Protein AF-A0A529KUM2-F1 (afdb_monomer_lite)

pLDDT: mean 86.56, std 10.12, range [41.88, 94.62]

Structure (mmCIF, N/CA/C/O backbone):
data_AF-A0A529KUM2-F1
#
_entry.id   AF-A0A529KUM2-F1
#
loop_
_atom_site.group_PDB
_atom_site.id
_atom_site.type_symbol
_atom_site.label_atom_id
_atom_site.label_alt_id
_atom_site.label_comp_id
_atom_site.label_asym_id
_atom_site.label_entity_id
_atom_site.label_seq_id
_atom_site.pdbx_PDB_ins_code
_atom_site.Cartn_x
_atom_site.Cartn_y
_atom_site.Cartn_z
_atom_site.occupancy
_atom_site.B_iso_or_equiv
_atom_site.auth_seq_id
_atom_site.auth_comp_id
_atom_site.auth_asym_id
_atom_site.a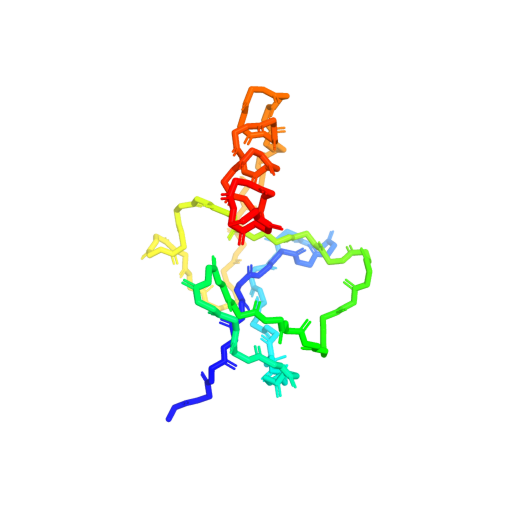uth_atom_id
_atom_site.pdbx_PDB_model_num
ATOM 1 N N . GLY A 1 1 ? 8.686 -14.520 5.707 1.00 62.53 1 GLY A N 1
ATOM 2 C CA . GLY A 1 1 ? 7.489 -13.680 5.853 1.00 62.53 1 GLY A CA 1
ATOM 3 C C . GLY A 1 1 ? 7.055 -13.320 4.463 1.00 62.53 1 GLY A C 1
ATOM 4 O O . GLY A 1 1 ? 7.932 -13.022 3.660 1.00 62.53 1 GLY A O 1
ATOM 5 N N . ASP A 1 2 ? 5.769 -13.437 4.172 1.00 76.50 2 ASP A N 1
ATOM 6 C CA . ASP A 1 2 ? 5.233 -13.140 2.848 1.00 76.50 2 ASP A CA 1
ATOM 7 C C . ASP A 1 2 ? 5.400 -11.650 2.532 1.00 76.50 2 ASP A C 1
ATOM 9 O O . ASP A 1 2 ? 5.140 -10.790 3.378 1.00 76.50 2 ASP A O 1
ATOM 13 N N . LEU A 1 3 ? 5.903 -11.352 1.334 1.00 85.75 3 LEU A N 1
ATOM 14 C CA . LEU A 1 3 ? 5.978 -9.988 0.823 1.00 85.75 3 LEU A CA 1
ATOM 15 C C . LEU A 1 3 ? 4.609 -9.625 0.246 1.00 85.75 3 LEU A C 1
ATOM 17 O O . LEU A 1 3 ? 3.948 -10.453 -0.381 1.00 85.75 3 LEU A O 1
ATOM 21 N N . GLY A 1 4 ? 4.164 -8.397 0.475 1.00 89.19 4 GLY A N 1
ATOM 22 C CA . GLY A 1 4 ? 2.853 -7.966 0.020 1.00 89.19 4 GLY A CA 1
ATOM 23 C C . GLY A 1 4 ? 2.563 -6.515 0.349 1.00 89.19 4 GLY A C 1
ATOM 24 O O . GLY A 1 4 ? 3.368 -5.829 0.983 1.00 89.19 4 GLY A O 1
ATOM 25 N N . ILE A 1 5 ? 1.397 -6.059 -0.087 1.00 91.00 5 ILE A N 1
ATOM 26 C CA . ILE A 1 5 ? 0.918 -4.696 0.132 1.00 91.00 5 ILE A CA 1
ATOM 27 C C . ILE A 1 5 ? -0.231 -4.682 1.138 1.00 91.00 5 ILE A C 1
ATOM 29 O O . ILE A 1 5 ? -0.981 -5.651 1.279 1.00 91.00 5 ILE A O 1
ATOM 33 N N . ARG A 1 6 ? -0.404 -3.547 1.816 1.00 92.94 6 ARG A N 1
ATOM 34 C CA . ARG A 1 6 ? -1.601 -3.286 2.619 1.00 92.94 6 ARG A CA 1
ATOM 35 C C . ARG A 1 6 ? -2.595 -2.481 1.799 1.00 92.94 6 ARG A C 1
ATOM 37 O O . ARG A 1 6 ? -2.234 -1.505 1.144 1.00 92.94 6 ARG A O 1
ATOM 44 N N . ALA A 1 7 ? -3.848 -2.884 1.866 1.00 93.50 7 ALA A N 1
ATOM 45 C CA . ALA A 1 7 ? -4.956 -2.231 1.197 1.00 93.50 7 ALA A CA 1
ATOM 46 C C . ALA A 1 7 ? -6.160 -2.166 2.135 1.00 93.50 7 ALA A C 1
ATOM 48 O O . ALA A 1 7 ? -6.150 -2.739 3.224 1.00 93.50 7 ALA A O 1
ATOM 49 N N . VAL A 1 8 ? -7.191 -1.451 1.708 1.00 94.31 8 VAL A N 1
ATOM 50 C CA . VAL A 1 8 ? -8.441 -1.306 2.443 1.00 94.31 8 VAL A CA 1
ATOM 51 C C . VAL A 1 8 ? -9.571 -1.940 1.635 1.00 94.31 8 VAL A C 1
ATOM 53 O O . VAL A 1 8 ? -9.824 -1.549 0.491 1.00 94.31 8 VAL A O 1
ATOM 56 N N . ASP A 1 9 ? -10.250 -2.925 2.220 1.00 92.50 9 ASP A N 1
ATOM 57 C CA . ASP A 1 9 ? -11.417 -3.562 1.606 1.00 92.50 9 ASP A CA 1
ATOM 58 C C . ASP A 1 9 ? -12.633 -2.629 1.598 1.00 92.50 9 ASP A C 1
ATOM 60 O O . ASP A 1 9 ? -12.597 -1.544 2.164 1.00 92.50 9 ASP A O 1
ATOM 64 N N . LYS A 1 10 ? -13.734 -3.035 0.967 1.00 90.69 10 LYS A N 1
ATOM 65 C CA . LYS A 1 10 ? -14.975 -2.243 0.872 1.00 90.69 10 LYS A CA 1
ATOM 66 C C . LYS A 1 10 ? -15.625 -1.868 2.218 1.00 90.69 10 LYS A C 1
ATOM 68 O O . LYS A 1 10 ? -16.474 -0.985 2.230 1.00 90.69 10 LYS A O 1
ATOM 73 N N . ASP A 1 11 ? -15.268 -2.546 3.307 1.00 92.81 11 ASP A N 1
ATOM 74 C CA . ASP A 1 11 ? -15.790 -2.323 4.660 1.00 92.81 11 ASP A CA 1
ATOM 75 C C . ASP A 1 11 ? -14.817 -1.469 5.501 1.00 92.81 11 ASP A C 1
ATOM 77 O O . ASP A 1 11 ? -14.900 -1.425 6.728 1.00 92.81 11 ASP A O 1
ATOM 81 N N . ASP A 1 12 ? -13.886 -0.789 4.825 1.00 93.31 12 ASP A N 1
ATOM 82 C CA . ASP A 1 12 ? -12.831 0.044 5.395 1.00 93.31 12 ASP A CA 1
ATOM 83 C C . ASP A 1 12 ? -11.878 -0.711 6.340 1.00 93.31 12 ASP A C 1
ATOM 85 O O . ASP A 1 12 ? -11.251 -0.135 7.234 1.00 93.31 12 ASP A O 1
ATOM 89 N N . LYS A 1 13 ? -11.725 -2.019 6.113 1.00 94.38 13 LYS A N 1
ATOM 90 C CA . LYS A 1 13 ? -10.844 -2.886 6.888 1.00 94.38 13 LYS A CA 1
ATOM 91 C C . LYS A 1 13 ? -9.515 -3.098 6.176 1.00 94.38 13 LYS A C 1
ATOM 93 O O . LYS A 1 13 ? -9.452 -3.331 4.970 1.00 94.38 13 LYS A O 1
ATOM 98 N N . VAL A 1 14 ? -8.433 -3.048 6.943 1.00 94.62 14 VAL A N 1
ATOM 99 C CA . VAL A 1 14 ? -7.077 -3.279 6.443 1.00 94.62 14 VAL A CA 1
ATOM 100 C C . VAL A 1 14 ? -6.911 -4.753 6.094 1.00 94.62 14 VAL A C 1
ATOM 102 O O . VAL A 1 14 ? -7.098 -5.633 6.937 1.00 94.62 14 VAL A O 1
ATOM 105 N N . VAL A 1 15 ? -6.509 -5.011 4.857 1.00 93.12 15 VAL A N 1
ATOM 106 C CA . VAL A 1 15 ? -6.238 -6.341 4.315 1.00 93.12 15 VAL A CA 1
ATOM 107 C C . VAL A 1 15 ? -4.832 -6.392 3.732 1.00 93.12 15 VAL A C 1
ATOM 109 O O . VAL A 1 15 ? -4.297 -5.387 3.255 1.00 93.12 15 VAL A O 1
ATOM 112 N N . PHE A 1 16 ? -4.223 -7.569 3.790 1.00 92.31 16 PHE A N 1
ATOM 113 C CA . PHE A 1 16 ? -2.925 -7.835 3.190 1.00 92.31 16 PHE A CA 1
ATOM 114 C C . PHE A 1 16 ? -3.116 -8.601 1.883 1.00 92.31 16 PHE A C 1
ATOM 116 O O . PHE A 1 16 ? -3.773 -9.643 1.868 1.00 92.31 16 PHE A O 1
ATOM 123 N N . PHE A 1 17 ? -2.538 -8.090 0.797 1.00 90.88 17 PHE A N 1
ATOM 124 C CA . PHE A 1 17 ? -2.467 -8.812 -0.469 1.00 90.88 17 PHE A CA 1
ATOM 125 C C . PHE A 1 17 ? -1.039 -9.313 -0.683 1.00 90.88 17 PHE A C 1
ATOM 127 O O . PHE A 1 17 ? -0.122 -8.483 -0.723 1.00 90.88 17 PHE A O 1
ATOM 134 N N . PRO A 1 18 ? -0.832 -10.635 -0.823 1.00 90.62 18 PRO A N 1
ATOM 135 C CA . PRO A 1 18 ? 0.456 -11.156 -1.250 1.00 90.62 18 PRO A CA 1
ATOM 136 C C . PRO A 1 18 ? 0.757 -10.651 -2.662 1.00 90.62 18 PRO A C 1
ATOM 138 O O . PRO A 1 18 ? -0.151 -10.497 -3.481 1.00 90.62 18 PRO A O 1
ATOM 141 N N . ILE A 1 19 ? 2.029 -10.371 -2.925 1.00 91.31 19 ILE A N 1
ATOM 142 C CA . ILE A 1 19 ? 2.491 -9.924 -4.240 1.00 91.31 19 ILE A CA 1
ATOM 143 C C . ILE A 1 19 ? 3.351 -10.993 -4.889 1.00 91.31 19 ILE A C 1
ATOM 145 O O . ILE A 1 19 ? 4.181 -11.624 -4.235 1.00 91.31 19 ILE A O 1
ATOM 149 N N . ASP A 1 20 ? 3.187 -11.128 -6.196 1.00 89.56 20 ASP A N 1
ATOM 150 C CA . ASP A 1 20 ? 4.078 -11.910 -7.038 1.00 89.56 20 ASP A CA 1
ATOM 151 C C . ASP A 1 20 ? 5.106 -10.961 -7.654 1.00 89.56 20 ASP A C 1
ATOM 153 O O . ASP A 1 20 ? 4.740 -9.997 -8.326 1.00 89.56 20 ASP A O 1
ATOM 157 N N . LEU A 1 21 ? 6.397 -11.201 -7.427 1.00 88.12 21 LEU A N 1
ATOM 158 C CA . LEU A 1 21 ? 7.436 -10.434 -8.110 1.00 88.12 21 LEU A CA 1
ATOM 159 C C . LEU A 1 21 ? 7.510 -10.898 -9.567 1.00 88.12 21 LEU A C 1
ATOM 161 O O . LEU A 1 21 ? 7.867 -12.043 -9.836 1.00 88.12 21 LEU A O 1
ATOM 165 N N . VAL A 1 22 ? 7.159 -10.006 -10.490 1.00 89.25 22 VAL A N 1
ATOM 166 C CA . VAL A 1 22 ? 7.189 -10.274 -11.932 1.00 89.25 22 VAL A CA 1
ATOM 167 C C . VAL A 1 22 ? 8.546 -9.906 -12.518 1.00 89.25 22 VAL A C 1
ATOM 169 O O . VAL A 1 22 ? 9.078 -10.672 -13.316 1.00 89.25 22 VAL A O 1
ATOM 172 N N . ASP A 1 23 ? 9.096 -8.754 -12.126 1.00 87.94 23 ASP A N 1
ATOM 173 C CA . ASP A 1 23 ? 10.379 -8.259 -12.632 1.00 87.94 23 ASP A CA 1
ATOM 174 C C . ASP A 1 23 ? 11.044 -7.307 -11.627 1.00 87.94 23 ASP A C 1
ATOM 176 O O . ASP A 1 23 ? 10.351 -6.583 -10.899 1.00 87.94 23 ASP A O 1
ATOM 180 N N . ASP A 1 24 ? 12.375 -7.292 -11.598 1.00 88.25 24 ASP A N 1
ATOM 181 C CA . ASP A 1 24 ? 13.177 -6.345 -10.827 1.00 88.25 24 ASP A CA 1
ATOM 182 C C . ASP A 1 24 ? 13.897 -5.378 -11.770 1.00 88.25 24 ASP A C 1
ATOM 184 O O . ASP A 1 24 ? 14.917 -5.672 -12.388 1.00 88.25 24 ASP A O 1
ATOM 188 N N . THR A 1 25 ? 13.360 -4.169 -11.905 1.00 84.94 25 THR A N 1
ATOM 189 C CA . THR A 1 25 ? 14.020 -3.141 -12.706 1.00 84.94 25 THR A CA 1
ATOM 190 C C . THR A 1 25 ? 14.969 -2.338 -11.813 1.00 84.94 25 THR A C 1
ATOM 192 O O . THR A 1 25 ? 14.780 -2.269 -10.595 1.00 84.94 25 THR A O 1
ATOM 195 N N . PRO A 1 26 ? 15.967 -1.637 -12.382 1.00 80.00 26 PRO A N 1
ATOM 196 C CA . PRO A 1 26 ? 16.836 -0.734 -11.617 1.00 80.00 26 PRO A CA 1
ATOM 197 C C . PRO A 1 26 ? 16.087 0.366 -10.852 1.00 80.00 26 PRO A C 1
ATOM 199 O O . PRO A 1 26 ? 16.688 1.120 -10.089 1.00 80.00 26 PRO A O 1
ATOM 202 N N . THR A 1 27 ? 14.791 0.505 -11.101 1.00 76.69 27 THR A N 1
ATOM 203 C CA . THR A 1 27 ? 14.000 1.661 -10.717 1.00 76.69 27 THR A CA 1
ATOM 204 C C . THR A 1 27 ? 12.721 1.315 -9.981 1.00 76.69 27 THR A C 1
ATOM 206 O O . THR A 1 27 ? 12.044 2.206 -9.471 1.00 76.69 27 THR A O 1
ATOM 209 N N . GLY A 1 28 ? 12.428 0.024 -9.849 1.00 83.81 28 GLY A N 1
ATOM 210 C CA . GLY A 1 28 ? 11.315 -0.468 -9.068 1.00 83.81 28 GLY A CA 1
ATOM 211 C C . GLY A 1 28 ? 11.109 -1.966 -9.230 1.00 83.81 28 GLY A C 1
ATOM 212 O O . GLY A 1 28 ? 11.811 -2.654 -9.964 1.00 83.81 28 GLY A O 1
ATOM 213 N N . LEU A 1 29 ? 10.108 -2.471 -8.522 1.00 87.19 29 LEU A N 1
ATOM 214 C CA . LEU A 1 29 ? 9.652 -3.847 -8.657 1.00 87.19 29 LEU A CA 1
ATOM 215 C C . LEU A 1 29 ? 8.340 -3.843 -9.432 1.00 87.19 29 LEU A C 1
ATOM 217 O O . LEU A 1 29 ? 7.420 -3.094 -9.096 1.00 87.19 29 LEU A O 1
ATOM 221 N N . VAL A 1 30 ? 8.240 -4.697 -10.445 1.00 88.25 30 VAL A N 1
ATOM 222 C CA . VAL A 1 30 ? 6.973 -4.969 -11.121 1.00 88.25 30 VAL A CA 1
ATOM 223 C C . VAL A 1 30 ? 6.284 -6.087 -10.356 1.00 88.25 30 VAL A C 1
ATOM 225 O O . VAL A 1 30 ? 6.802 -7.201 -10.268 1.00 88.25 30 VAL A O 1
ATOM 228 N N . LEU A 1 31 ? 5.127 -5.780 -9.774 1.00 88.94 31 LEU A N 1
ATOM 229 C CA . LEU A 1 31 ? 4.390 -6.691 -8.903 1.00 88.94 31 LEU A CA 1
ATOM 230 C C . LEU A 1 31 ? 3.068 -7.117 -9.547 1.00 88.94 31 LEU A C 1
ATOM 232 O O . LEU A 1 31 ? 2.343 -6.298 -10.110 1.00 88.94 31 LEU A O 1
ATOM 236 N N . GLY A 1 32 ? 2.755 -8.403 -9.434 1.00 89.06 32 GLY A N 1
ATOM 237 C CA . GLY A 1 32 ? 1.479 -9.017 -9.783 1.00 89.06 32 GLY A CA 1
ATOM 238 C C . GLY A 1 32 ? 0.712 -9.476 -8.540 1.00 89.06 32 GLY A C 1
ATOM 239 O O . GLY A 1 32 ? 1.169 -9.313 -7.410 1.00 89.06 32 GLY A O 1
ATOM 240 N N . GLY A 1 33 ? -0.475 -10.047 -8.757 1.00 87.50 33 GLY A N 1
ATOM 241 C CA . GLY A 1 33 ? -1.294 -10.639 -7.688 1.00 87.50 33 GLY A CA 1
ATOM 242 C C . GLY A 1 33 ? -2.254 -9.674 -6.977 1.00 87.50 33 GLY A C 1
ATOM 243 O O . GLY A 1 33 ? -3.049 -10.109 -6.146 1.00 87.50 33 GLY A O 1
ATOM 244 N N . ILE A 1 34 ? -2.247 -8.382 -7.332 1.00 88.88 34 ILE A N 1
ATOM 245 C CA . ILE A 1 34 ? -3.132 -7.365 -6.742 1.00 88.88 34 ILE A CA 1
ATOM 246 C C . ILE A 1 34 ? -4.358 -7.127 -7.650 1.00 88.88 34 ILE A C 1
ATOM 248 O O . ILE A 1 34 ? -4.182 -6.898 -8.850 1.00 88.88 34 ILE A O 1
ATOM 252 N N . PRO A 1 35 ? -5.594 -7.137 -7.113 1.00 88.38 35 PRO A N 1
ATOM 253 C CA . PRO A 1 35 ? -6.799 -6.775 -7.866 1.00 88.38 35 PRO A CA 1
ATOM 254 C C . PRO A 1 35 ? -6.761 -5.338 -8.407 1.00 88.38 35 PRO A C 1
ATOM 256 O O . PRO A 1 35 ? -6.291 -4.429 -7.725 1.00 88.38 35 PRO A O 1
ATOM 259 N N . ALA A 1 36 ? -7.321 -5.107 -9.598 1.00 87.38 36 ALA A N 1
ATOM 260 C CA . ALA A 1 36 ? -7.321 -3.786 -10.238 1.00 87.38 36 ALA A CA 1
ATOM 261 C C . ALA A 1 36 ? -8.097 -2.727 -9.430 1.00 87.38 36 ALA A C 1
ATOM 263 O O . ALA A 1 36 ? -7.719 -1.559 -9.405 1.00 87.38 36 ALA A O 1
ATOM 264 N N . GLU A 1 37 ? -9.162 -3.137 -8.743 1.00 87.62 37 GLU A N 1
ATOM 265 C CA . GLU A 1 37 ? -9.972 -2.287 -7.868 1.00 87.62 37 GLU A CA 1
ATOM 266 C C . GLU A 1 37 ? -9.454 -2.180 -6.418 1.00 87.62 37 GLU A C 1
ATOM 268 O O . GLU A 1 37 ? -10.142 -1.627 -5.555 1.00 87.62 37 GLU A O 1
ATOM 273 N N . ALA A 1 38 ? -8.265 -2.709 -6.108 1.00 90.12 38 ALA A N 1
ATOM 274 C CA . ALA A 1 38 ? -7.729 -2.661 -4.750 1.00 90.12 38 ALA A CA 1
ATOM 275 C C . ALA A 1 38 ? -7.389 -1.222 -4.319 1.00 90.12 38 ALA A C 1
ATOM 277 O O . ALA A 1 38 ? -6.656 -0.499 -4.994 1.00 90.12 38 ALA A O 1
ATOM 278 N N . ARG A 1 39 ? -7.867 -0.813 -3.136 1.00 92.69 39 ARG A N 1
ATOM 279 C CA . ARG A 1 39 ? -7.550 0.496 -2.540 1.00 92.69 39 ARG A CA 1
ATOM 280 C C . ARG A 1 39 ? -6.273 0.398 -1.709 1.00 92.69 39 ARG A C 1
ATOM 282 O O . ARG A 1 39 ? -6.322 0.041 -0.534 1.00 92.69 39 ARG A O 1
ATOM 289 N N . ILE A 1 40 ? -5.129 0.667 -2.329 1.00 92.75 40 ILE A N 1
ATOM 290 C CA . ILE A 1 40 ? -3.802 0.477 -1.725 1.00 92.75 40 ILE A CA 1
ATOM 291 C C . ILE A 1 40 ? -3.477 1.600 -0.729 1.00 92.75 40 ILE A C 1
ATOM 293 O O . ILE A 1 40 ? -3.703 2.779 -1.001 1.00 92.75 40 ILE A O 1
ATOM 297 N N . ILE A 1 41 ? -2.903 1.238 0.419 1.00 93.00 41 ILE A N 1
ATOM 298 C CA . ILE A 1 41 ? -2.397 2.192 1.409 1.00 93.00 41 ILE A CA 1
ATOM 299 C C . ILE A 1 41 ? -1.007 2.655 0.969 1.00 93.00 41 ILE A C 1
ATOM 3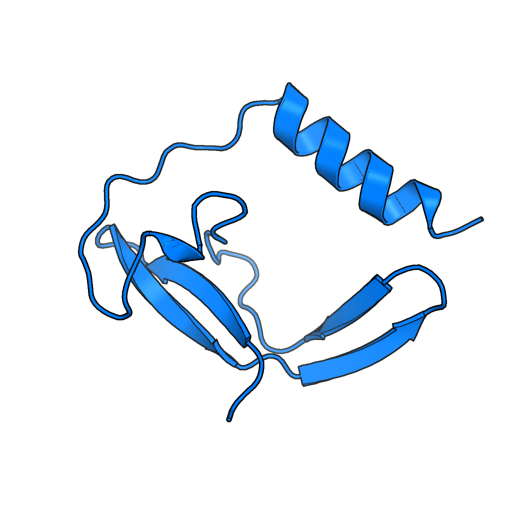01 O O . ILE A 1 41 ? -0.045 1.896 1.034 1.00 93.00 41 ILE A O 1
ATOM 305 N N . VAL A 1 42 ? -0.896 3.916 0.550 1.00 91.56 42 VAL A N 1
ATOM 306 C CA . VAL A 1 42 ? 0.372 4.526 0.099 1.00 91.56 42 VAL A CA 1
ATOM 307 C C . VAL A 1 42 ? 1.084 5.337 1.189 1.00 91.56 42 VAL A C 1
ATOM 309 O O . VAL A 1 42 ? 2.233 5.733 1.022 1.00 91.56 42 VAL A O 1
ATOM 312 N N . ALA A 1 43 ? 0.413 5.594 2.316 1.00 90.88 43 ALA A N 1
ATOM 313 C CA . ALA A 1 43 ? 0.950 6.339 3.452 1.00 90.88 43 ALA A CA 1
ATOM 314 C C . ALA A 1 43 ? 0.367 5.811 4.771 1.00 90.88 43 ALA A C 1
ATOM 316 O O . ALA A 1 43 ? -0.783 5.383 4.821 1.00 90.88 43 ALA A O 1
ATOM 317 N N . GLY A 1 44 ? 1.153 5.845 5.852 1.00 89.56 44 GLY A N 1
ATOM 318 C CA . GLY A 1 44 ? 0.701 5.381 7.172 1.00 89.56 44 GLY A CA 1
ATOM 319 C C . GLY A 1 44 ? 0.654 3.858 7.331 1.00 89.56 44 GLY A C 1
ATOM 320 O O . GLY A 1 44 ? 0.057 3.361 8.279 1.00 89.56 44 GLY A O 1
ATOM 321 N N . GLN A 1 45 ? 1.313 3.109 6.444 1.00 85.12 45 GLN A N 1
ATOM 322 C CA . GLN A 1 45 ? 1.363 1.642 6.473 1.00 85.12 45 GLN A CA 1
ATOM 323 C C . GLN A 1 45 ? 1.849 1.060 7.809 1.00 85.12 45 GLN A C 1
ATOM 325 O O . GLN A 1 45 ? 1.441 -0.035 8.173 1.00 85.12 45 GLN A O 1
ATOM 330 N N . GLU A 1 46 ? 2.696 1.773 8.550 1.00 87.00 46 GLU A N 1
ATOM 331 C CA . GLU A 1 46 ? 3.230 1.353 9.855 1.00 87.00 46 GLU A CA 1
ATOM 332 C C . GLU A 1 46 ? 2.247 1.584 11.013 1.00 87.00 46 GLU A C 1
ATOM 334 O O . GLU A 1 46 ? 2.415 1.023 12.094 1.00 87.00 46 GLU A O 1
ATOM 339 N N . LEU A 1 47 ? 1.220 2.407 10.788 1.00 88.38 47 LEU A N 1
ATOM 340 C CA . LEU A 1 47 ? 0.232 2.808 11.791 1.00 88.38 47 LEU A CA 1
ATOM 341 C C . LEU A 1 47 ? -1.008 1.911 11.792 1.00 88.38 47 LEU A C 1
ATOM 343 O O . LEU A 1 47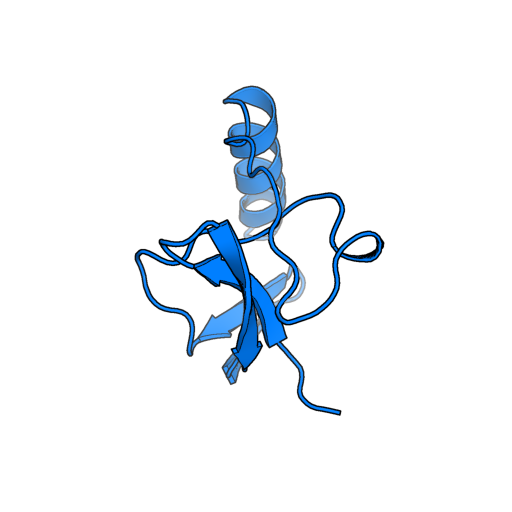 ? -1.869 2.078 12.647 1.00 88.38 47 LEU A O 1
ATOM 347 N N . VAL A 1 48 ? -1.101 0.982 10.841 1.00 89.75 48 VAL A N 1
ATOM 348 C CA . VAL A 1 48 ? -2.274 0.137 10.623 1.00 89.75 48 VAL A CA 1
ATOM 349 C C . VAL A 1 48 ? -1.932 -1.337 10.807 1.00 89.75 48 VAL A C 1
ATOM 351 O O . VAL A 1 48 ? -0.839 -1.792 10.454 1.00 89.75 48 VAL A O 1
ATOM 354 N N . LYS A 1 49 ? -2.880 -2.105 11.347 1.00 90.81 49 LYS A N 1
ATOM 355 C CA . LYS A 1 49 ? -2.757 -3.557 11.535 1.00 90.81 49 LYS A CA 1
ATOM 356 C C . LYS A 1 49 ? -3.755 -4.300 10.666 1.00 90.81 49 LYS A C 1
ATOM 358 O O . LYS A 1 49 ? -4.826 -3.788 10.364 1.00 90.81 49 LYS A O 1
ATOM 363 N N . GLU A 1 50 ? -3.406 -5.523 10.278 1.00 89.81 50 GLU A N 1
ATOM 364 C CA . GLU A 1 50 ? -4.327 -6.378 9.533 1.00 89.81 50 GLU A CA 1
ATOM 365 C C . GLU A 1 50 ? -5.620 -6.591 10.324 1.00 89.81 50 GLU A C 1
ATOM 367 O O . GLU A 1 50 ? -5.614 -6.887 11.520 1.00 89.81 50 GLU A O 1
ATOM 372 N N . GLY A 1 51 ? -6.736 -6.404 9.633 1.00 92.00 51 GLY A N 1
ATOM 373 C CA . GLY A 1 51 ? -8.073 -6.527 10.172 1.00 92.00 51 GLY A CA 1
ATOM 374 C C . GLY A 1 51 ? -8.575 -5.341 10.991 1.00 92.00 51 GLY A C 1
ATOM 375 O O . GLY A 1 51 ? -9.704 -5.394 11.481 1.00 92.00 51 GLY A O 1
ATOM 376 N N . GLU A 1 52 ? -7.784 -4.278 11.114 1.00 93.69 52 GLU A N 1
ATOM 377 C CA . GLU A 1 52 ? -8.206 -3.030 11.739 1.00 93.69 52 GLU A CA 1
ATOM 378 C C . GLU A 1 52 ? -9.146 -2.248 10.815 1.00 93.69 52 GLU A C 1
ATOM 380 O O . GLU A 1 52 ? -8.929 -2.191 9.605 1.00 93.69 52 GLU A O 1
ATOM 385 N N . VAL A 1 53 ? -10.193 -1.646 11.383 1.00 93.88 53 VAL A N 1
ATOM 386 C CA . VAL A 1 53 ? -11.065 -0.717 10.655 1.00 93.88 53 VAL A CA 1
ATOM 387 C C . VAL A 1 53 ? -10.428 0.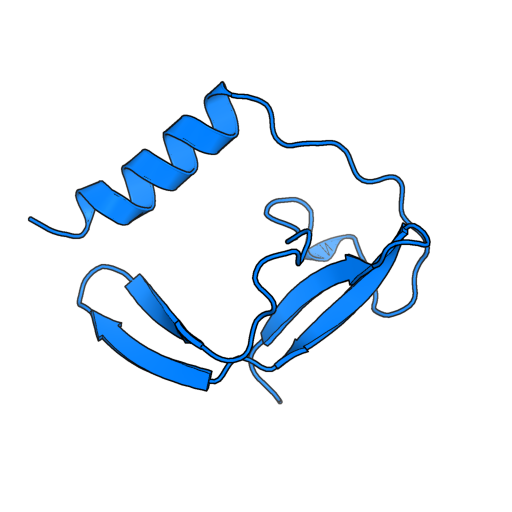661 10.706 1.00 93.88 53 VAL A C 1
ATOM 389 O O . VAL A 1 53 ? -10.184 1.199 11.787 1.00 93.88 53 VAL A O 1
ATOM 392 N N . VAL A 1 54 ? -10.171 1.233 9.538 1.00 93.25 54 VAL A N 1
ATOM 393 C CA . VAL A 1 54 ? -9.537 2.542 9.388 1.00 93.25 54 VAL A CA 1
ATOM 394 C C . VAL A 1 54 ? -10.495 3.508 8.711 1.00 93.25 54 VAL A C 1
ATOM 396 O O . VAL A 1 54 ? -11.535 3.126 8.193 1.00 93.25 54 VAL A O 1
ATOM 399 N N . LYS A 1 55 ? -10.151 4.793 8.707 1.00 93.25 55 LYS A N 1
ATOM 400 C CA . LYS A 1 55 ? -10.845 5.782 7.884 1.00 93.25 55 LYS A CA 1
ATOM 401 C C . LYS A 1 55 ? -9.947 6.124 6.694 1.00 93.25 55 LYS A C 1
ATOM 403 O O . LYS A 1 55 ? -9.070 6.975 6.861 1.00 93.25 55 LYS A O 1
ATOM 408 N N . PRO A 1 56 ? -10.099 5.461 5.533 1.00 91.81 56 PRO A N 1
ATOM 409 C CA . PRO A 1 56 ? -9.269 5.767 4.380 1.00 91.81 56 PRO A CA 1
ATOM 410 C C . PRO A 1 56 ? -9.538 7.196 3.904 1.00 91.81 56 PRO A C 1
ATOM 412 O O . PRO A 1 56 ? -10.670 7.682 3.920 1.00 91.81 56 PRO A O 1
ATOM 415 N N . VAL A 1 57 ? -8.473 7.869 3.485 1.00 92.44 57 VAL A N 1
ATOM 416 C CA . VAL A 1 57 ? -8.535 9.172 2.824 1.00 92.44 57 VAL A CA 1
ATOM 417 C C . VAL A 1 57 ? -7.969 8.970 1.431 1.00 92.44 57 VAL A C 1
ATOM 419 O O . VAL A 1 57 ? -6.884 8.407 1.286 1.00 92.44 57 VAL A O 1
ATOM 422 N N . GLU A 1 58 ? -8.716 9.387 0.411 1.00 91.38 58 GLU A N 1
ATOM 423 C CA . GLU A 1 58 ? -8.224 9.327 -0.962 1.00 91.38 58 GLU A CA 1
ATOM 424 C C . GLU A 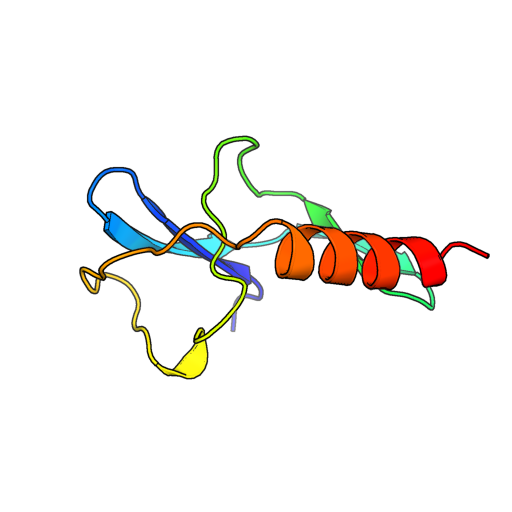1 58 ? -6.983 10.207 -1.105 1.00 91.38 58 GLU A C 1
ATOM 426 O O . GLU A 1 58 ? -6.942 11.336 -0.607 1.00 91.38 58 GLU A O 1
ATOM 431 N N . ALA A 1 59 ? -5.961 9.673 -1.774 1.00 90.19 59 ALA A N 1
ATOM 432 C CA . ALA A 1 59 ? -4.765 10.436 -2.079 1.00 90.19 59 ALA A CA 1
ATOM 433 C C . ALA A 1 59 ? -5.148 11.645 -2.941 1.00 90.19 59 ALA A C 1
ATOM 435 O O . ALA A 1 59 ? -5.853 11.513 -3.943 1.00 90.19 59 ALA A O 1
ATOM 436 N N . ASP A 1 60 ? -4.679 12.828 -2.551 1.00 91.50 60 ASP A N 1
ATOM 437 C CA . ASP A 1 60 ? -4.905 14.024 -3.349 1.00 91.50 60 ASP A CA 1
ATOM 438 C C . ASP A 1 60 ? -4.155 13.951 -4.689 1.00 91.50 60 ASP A C 1
ATOM 440 O O . ASP A 1 60 ? -3.235 13.152 -4.898 1.00 91.50 60 ASP A O 1
ATOM 444 N N . GLN A 1 61 ? -4.549 14.814 -5.627 1.00 89.62 61 GLN A N 1
ATOM 445 C CA . GLN A 1 61 ? -3.937 14.834 -6.955 1.00 89.62 61 GLN A CA 1
ATOM 446 C C . GLN A 1 61 ? -2.426 15.087 -6.900 1.00 89.62 61 GLN A C 1
ATOM 448 O O . GLN A 1 61 ? -1.698 14.525 -7.710 1.00 89.62 61 GLN A O 1
ATOM 453 N N . ALA A 1 62 ? -1.936 15.897 -5.957 1.00 89.25 62 ALA A N 1
ATOM 454 C CA . ALA A 1 62 ? -0.506 16.166 -5.828 1.00 89.25 62 ALA A CA 1
ATOM 455 C C . ALA A 1 62 ? 0.274 14.897 -5.448 1.00 89.25 62 ALA A C 1
ATOM 457 O O . ALA A 1 62 ? 1.319 14.612 -6.033 1.00 89.25 62 ALA A O 1
ATOM 458 N N . THR A 1 63 ? -0.265 14.106 -4.522 1.00 88.56 63 THR A N 1
ATOM 459 C CA . THR A 1 63 ? 0.292 12.822 -4.092 1.00 88.56 63 THR A CA 1
ATOM 460 C C . THR A 1 63 ? 0.282 11.819 -5.238 1.00 88.56 63 THR A C 1
ATOM 462 O O . THR A 1 63 ? 1.305 11.197 -5.510 1.00 88.56 63 THR A O 1
ATOM 465 N N . ILE A 1 64 ? -0.833 11.711 -5.966 1.00 88.75 64 ILE A N 1
ATOM 466 C CA . ILE A 1 64 ? -0.940 10.827 -7.135 1.00 88.75 64 ILE A CA 1
ATOM 467 C C . ILE A 1 64 ? 0.105 11.203 -8.192 1.00 88.75 64 ILE A C 1
ATOM 469 O O . ILE A 1 64 ? 0.841 10.339 -8.661 1.00 88.75 64 ILE A O 1
ATOM 473 N N . GLN A 1 65 ? 0.219 12.490 -8.533 1.00 90.00 65 GLN A N 1
ATOM 474 C CA . GLN A 1 65 ? 1.182 12.948 -9.537 1.00 90.00 65 GLN A CA 1
ATOM 475 C C . GLN A 1 65 ? 2.628 12.720 -9.104 1.00 90.00 65 GLN A C 1
ATOM 477 O O . GLN A 1 65 ? 3.465 12.362 -9.930 1.00 90.00 65 GLN A O 1
ATOM 482 N N . LYS A 1 66 ? 2.925 12.881 -7.811 1.00 88.62 66 LYS A N 1
ATOM 483 C CA . LYS A 1 66 ? 4.243 12.561 -7.263 1.00 88.62 66 LYS A CA 1
ATOM 484 C C . LYS A 1 66 ? 4.566 11.074 -7.432 1.00 88.62 66 LYS A C 1
ATOM 486 O O . LYS A 1 66 ? 5.619 10.759 -7.975 1.00 88.62 66 LYS A O 1
ATOM 491 N N . LEU A 1 67 ? 3.659 10.187 -7.022 1.00 87.19 67 LEU A N 1
ATOM 492 C CA . LEU A 1 67 ? 3.856 8.735 -7.113 1.00 87.19 67 LEU A CA 1
ATOM 493 C C . LEU A 1 67 ? 4.011 8.271 -8.571 1.00 87.19 67 LEU A C 1
ATOM 495 O O . LEU A 1 67 ? 4.868 7.444 -8.871 1.00 87.19 67 LEU A O 1
ATOM 499 N N . LEU A 1 68 ? 3.231 8.845 -9.493 1.00 85.31 68 LEU A N 1
ATOM 500 C CA . LEU A 1 68 ? 3.379 8.598 -10.932 1.00 85.31 68 LEU A CA 1
ATOM 501 C C . LEU A 1 68 ? 4.731 9.098 -11.461 1.00 85.31 68 LEU A C 1
ATOM 503 O O . LEU A 1 68 ? 5.374 8.418 -12.261 1.00 85.31 68 LEU A O 1
ATOM 507 N N . GLY A 1 69 ? 5.177 10.271 -11.007 1.00 83.38 69 GLY A N 1
ATOM 508 C CA . GLY A 1 69 ? 6.488 10.820 -11.344 1.00 83.38 69 GLY A CA 1
ATOM 509 C C . GLY A 1 69 ? 7.632 9.932 -10.859 1.00 83.38 69 GLY A C 1
ATOM 510 O O . GLY A 1 69 ? 8.545 9.657 -11.625 1.00 83.38 69 GLY A O 1
ATOM 511 N N . GLU A 1 70 ? 7.567 9.424 -9.628 1.00 80.44 70 GLU A N 1
ATOM 512 C CA . GLU A 1 70 ? 8.576 8.516 -9.062 1.00 80.44 70 GLU A CA 1
ATOM 513 C C . GLU A 1 70 ? 8.618 7.172 -9.809 1.00 80.44 70 GLU A C 1
ATOM 515 O O . GLU A 1 70 ? 9.701 6.686 -10.130 1.00 80.44 70 GLU A O 1
ATOM 520 N N . ALA A 1 71 ? 7.458 6.613 -10.174 1.00 74.50 71 ALA A N 1
ATOM 521 C CA . ALA A 1 71 ? 7.378 5.367 -10.940 1.00 74.50 71 ALA A CA 1
ATOM 522 C C . ALA A 1 71 ? 7.915 5.495 -12.383 1.00 74.50 71 ALA A C 1
ATOM 524 O O . ALA A 1 71 ? 8.462 4.540 -12.934 1.00 74.50 71 ALA A O 1
ATOM 525 N N . THR A 1 72 ? 7.770 6.670 -13.010 1.00 70.44 72 THR A N 1
ATOM 526 C CA . THR A 1 72 ? 8.156 6.910 -14.419 1.00 70.44 72 THR A CA 1
ATOM 527 C C . THR A 1 72 ? 9.535 7.544 -14.588 1.00 70.44 72 THR A C 1
ATOM 529 O O . THR A 1 72 ? 10.204 7.304 -15.590 1.00 70.44 72 THR A O 1
ATOM 532 N N . ALA A 1 73 ? 10.024 8.297 -13.599 1.00 61.16 73 ALA A N 1
ATOM 533 C CA . ALA A 1 73 ? 11.409 8.779 -13.559 1.00 61.16 73 ALA A CA 1
ATOM 534 C C . ALA A 1 73 ? 12.421 7.621 -13.510 1.00 61.16 73 ALA A C 1
ATOM 536 O O . ALA A 1 73 ? 13.599 7.801 -13.802 1.00 61.16 73 ALA A O 1
ATOM 537 N N . GLY A 1 74 ? 11.935 6.428 -13.175 1.00 52.00 74 GLY A N 1
ATOM 538 C CA . GLY A 1 74 ? 12.652 5.177 -13.238 1.00 52.00 74 GLY A CA 1
ATOM 539 C C . GLY A 1 74 ? 12.757 4.501 -14.615 1.00 52.00 74 GLY A C 1
ATOM 540 O O . GLY A 1 74 ? 13.430 3.489 -14.761 1.00 52.00 74 GLY A O 1
ATOM 541 N N . THR A 1 75 ? 12.054 4.955 -15.644 1.00 48.84 75 THR A N 1
ATOM 542 C CA . THR A 1 75 ? 11.981 4.215 -16.923 1.00 48.84 75 THR A CA 1
ATOM 543 C C . THR A 1 75 ? 12.834 4.821 -18.040 1.00 48.84 75 THR A C 1
ATOM 545 O O . THR A 1 75 ? 12.655 4.447 -19.199 1.00 48.84 75 THR A O 1
ATOM 548 N N . GLN A 1 76 ? 13.762 5.729 -17.710 1.00 41.88 76 GLN A N 1
ATOM 549 C CA . GLN A 1 76 ? 14.711 6.336 -18.658 1.00 41.88 76 GLN A CA 1
ATOM 550 C C . GLN A 1 76 ? 16.147 5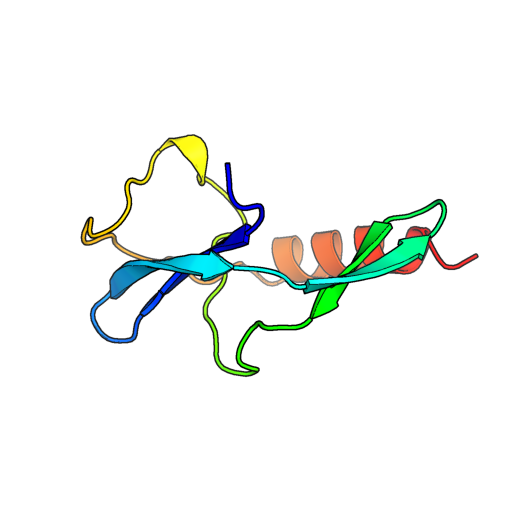.867 -18.443 1.00 41.88 76 GLN A C 1
ATOM 552 O O . GLN A 1 76 ? 16.559 5.747 -17.269 1.00 41.88 76 GLN A O 1
#

Sequence (76 aa):
GDLGIRAVDKDDKVVFFPIDLVDDTPTGLVLGGIPAEARIIVAGQELVKEGEVVKPVEADQATIQKLLGEATAGTQ

Secondary structure (DSSP, 8-state):
---EEEEE-TTSBEEEEE-EEEEEETTEEEEES--TT-EE--S-GGG--TT-B----PPPHHHHHHHHHHHHTT--

Radius of gyration: 13.47 Å; chains: 1; bounding box: 33×30×30 Å

Foldseek 3Di:
DFDFFWFADPQQFIATFGWDFPDDAPQDTDTDRDDPPTGTDPPCRVVHDHGDRDDDDDDDPVRVVVVVCSNVVRVD